Protein AF-A0A345XZ06-F1 (afdb_monomer_lite)

Structure (mmCIF, N/CA/C/O backbone):
data_AF-A0A345XZ06-F1
#
_entry.id   AF-A0A345XZ06-F1
#
loop_
_atom_site.group_PDB
_atom_site.id
_atom_site.type_symbol
_atom_site.label_atom_id
_atom_site.label_alt_id
_atom_site.label_comp_id
_atom_site.label_asym_id
_atom_site.label_entity_id
_atom_site.label_seq_id
_atom_site.pdbx_PDB_ins_code
_atom_site.Cartn_x
_atom_site.Cartn_y
_atom_site.Cartn_z
_atom_site.occupancy
_atom_site.B_iso_or_equiv
_atom_site.auth_seq_id
_atom_site.auth_comp_id
_atom_site.auth_asym_id
_atom_site.auth_atom_id
_atom_site.pdbx_PDB_model_num
ATOM 1 N N . MET A 1 1 ? 13.678 1.156 24.565 1.00 39.56 1 MET A N 1
ATOM 2 C CA . MET A 1 1 ? 12.575 1.618 23.693 1.00 39.56 1 MET A CA 1
ATOM 3 C C . MET A 1 1 ? 12.102 0.426 22.880 1.00 39.56 1 MET A C 1
ATOM 5 O O . MET A 1 1 ? 12.898 -0.115 22.123 1.00 39.56 1 MET A O 1
ATOM 9 N N . ALA A 1 2 ? 10.874 -0.054 23.095 1.00 40.12 2 ALA A N 1
ATOM 10 C CA . ALA A 1 2 ? 10.327 -1.125 22.264 1.00 40.12 2 ALA A CA 1
ATOM 11 C C . ALA A 1 2 ? 10.243 -0.630 20.807 1.00 40.12 2 ALA A C 1
ATOM 13 O O . ALA A 1 2 ? 9.849 0.521 20.597 1.00 40.12 2 ALA A O 1
ATOM 14 N N . PRO A 1 3 ? 10.623 -1.438 19.802 1.00 45.31 3 PRO A N 1
ATOM 15 C CA . PRO A 1 3 ? 10.447 -1.044 18.415 1.00 45.31 3 PRO A CA 1
ATOM 16 C C . PRO A 1 3 ? 8.958 -0.777 18.191 1.00 45.31 3 PRO A C 1
ATOM 18 O O . PRO A 1 3 ? 8.122 -1.636 18.471 1.00 45.31 3 PRO A O 1
ATOM 21 N N . CYS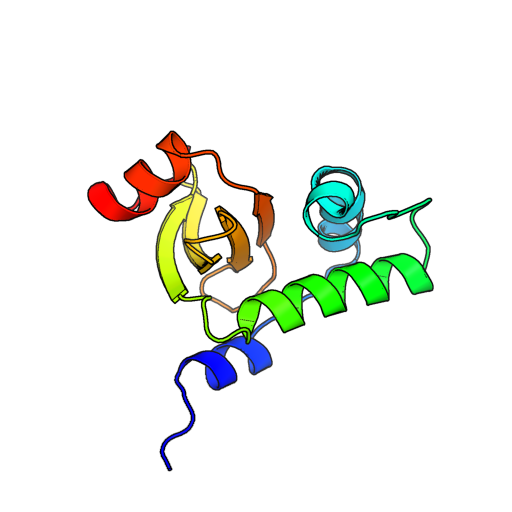 A 1 4 ? 8.620 0.427 17.720 1.00 48.59 4 CYS A N 1
ATOM 22 C CA . CYS A 1 4 ? 7.258 0.741 17.309 1.00 48.59 4 CYS A CA 1
ATOM 23 C C . CYS A 1 4 ? 6.760 -0.396 16.400 1.00 48.59 4 CYS A C 1
ATOM 25 O O . CYS A 1 4 ? 7.468 -0.727 15.443 1.00 48.59 4 CYS A O 1
ATOM 27 N N . PRO A 1 5 ? 5.565 -0.979 16.624 1.00 56.44 5 PRO A N 1
ATOM 28 C CA . PRO A 1 5 ? 5.056 -2.076 15.793 1.00 56.44 5 PRO A CA 1
ATOM 29 C C . PRO A 1 5 ? 5.038 -1.734 14.289 1.00 56.44 5 PRO A C 1
ATOM 31 O O . PRO A 1 5 ? 5.101 -2.630 13.452 1.00 56.44 5 PRO A O 1
ATOM 34 N N . ARG A 1 6 ? 5.055 -0.436 13.947 1.00 60.56 6 ARG A N 1
ATOM 35 C CA . ARG A 1 6 ? 5.240 0.118 12.596 1.00 60.56 6 ARG A CA 1
ATOM 36 C C . ARG A 1 6 ? 6.560 -0.288 11.921 1.00 60.56 6 ARG A C 1
ATOM 38 O O . ARG A 1 6 ? 6.528 -0.773 10.795 1.00 60.56 6 ARG A O 1
ATOM 45 N N . GLY A 1 7 ? 7.697 -0.185 12.614 1.00 61.16 7 GLY A N 1
ATOM 46 C CA . GLY A 1 7 ? 9.012 -0.541 12.051 1.00 61.16 7 GLY A CA 1
ATOM 47 C C . GLY A 1 7 ? 9.192 -2.048 11.831 1.00 61.16 7 GLY A C 1
ATOM 48 O O . GLY A 1 7 ? 10.000 -2.481 11.014 1.00 61.16 7 GLY A O 1
ATOM 49 N N . GLY A 1 8 ? 8.407 -2.880 12.526 1.00 74.06 8 GLY A N 1
ATOM 50 C CA . GLY A 1 8 ? 8.369 -4.322 12.279 1.00 74.06 8 GLY A CA 1
ATOM 51 C C . GLY A 1 8 ? 7.758 -4.667 10.920 1.00 74.06 8 GLY A C 1
ATOM 52 O O . GLY A 1 8 ? 8.287 -5.517 10.207 1.00 74.06 8 GLY A O 1
ATOM 53 N N . TRP A 1 9 ? 6.679 -3.979 10.544 1.00 77.81 9 TRP A N 1
ATOM 54 C CA . TRP A 1 9 ? 6.006 -4.209 9.268 1.00 77.81 9 TRP A CA 1
ATOM 55 C C . TRP A 1 9 ? 6.713 -3.571 8.079 1.00 77.81 9 TRP A C 1
ATOM 57 O O . TRP A 1 9 ? 6.681 -4.153 7.003 1.00 77.81 9 TRP A O 1
ATOM 67 N N . GLU A 1 10 ? 7.392 -2.440 8.266 1.00 76.94 10 GLU A N 1
ATOM 68 C CA . GLU A 1 10 ? 8.262 -1.860 7.236 1.00 76.94 10 GLU A CA 1
ATOM 69 C C . GLU A 1 10 ? 9.305 -2.878 6.747 1.00 76.94 10 GLU A C 1
ATOM 71 O O . GLU A 1 10 ? 9.450 -3.094 5.545 1.00 76.94 10 GLU A O 1
ATOM 76 N N . ARG A 1 11 ? 9.968 -3.575 7.681 1.00 81.69 11 ARG A N 1
ATOM 77 C CA . ARG A 1 11 ? 10.937 -4.638 7.360 1.00 81.69 11 ARG A CA 1
ATOM 78 C C . ARG A 1 11 ? 10.302 -5.863 6.710 1.00 81.69 11 ARG A C 1
ATOM 80 O O . ARG A 1 11 ? 10.980 -6.587 5.991 1.00 81.69 11 ARG A O 1
ATOM 87 N N . LYS A 1 12 ? 9.020 -6.110 6.982 1.00 87.94 12 LYS A N 1
ATOM 88 C CA . LYS A 1 12 ? 8.261 -7.224 6.403 1.00 87.94 12 LYS A CA 1
ATOM 89 C C . LYS A 1 12 ? 7.697 -6.888 5.018 1.00 87.94 12 LYS A C 1
ATOM 91 O O . LYS A 1 12 ? 7.268 -7.790 4.310 1.00 87.94 12 LYS A O 1
ATOM 96 N N . ALA A 1 13 ? 7.661 -5.609 4.647 1.00 92.38 13 ALA A N 1
ATOM 97 C CA . ALA A 1 13 ? 7.052 -5.153 3.411 1.00 92.38 13 ALA A CA 1
ATOM 98 C C . ALA A 1 13 ? 7.891 -5.574 2.198 1.00 92.38 13 ALA A C 1
ATOM 100 O O . ALA A 1 13 ? 8.986 -5.050 1.959 1.00 92.38 13 ALA A O 1
ATOM 101 N N . ASP A 1 14 ? 7.347 -6.511 1.429 1.00 95.00 14 ASP A N 1
ATOM 102 C CA . ASP A 1 14 ? 7.983 -7.083 0.252 1.00 95.00 14 ASP A CA 1
ATOM 103 C C . ASP A 1 14 ? 7.368 -6.508 -1.031 1.00 95.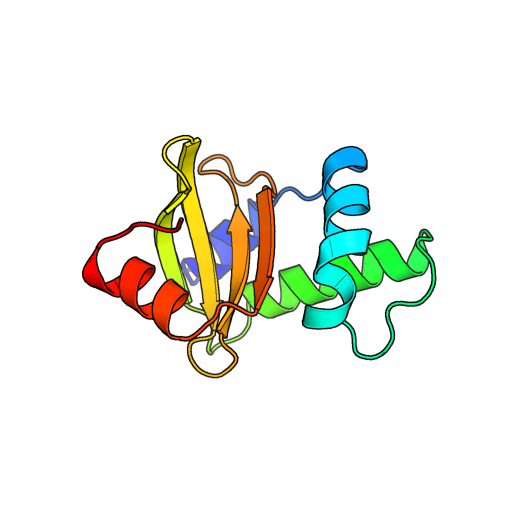00 14 ASP A C 1
ATOM 105 O O . ASP A 1 14 ? 6.237 -6.821 -1.407 1.00 95.00 14 ASP A O 1
ATOM 109 N N . PHE A 1 15 ? 8.148 -5.672 -1.715 1.00 95.25 15 PHE A N 1
ATOM 110 C CA . PHE A 1 15 ? 7.805 -5.049 -2.996 1.00 95.25 15 PHE A CA 1
ATOM 111 C C . PHE A 1 15 ? 8.553 -5.695 -4.180 1.00 95.25 15 PHE A C 1
ATOM 113 O O . PHE A 1 15 ? 8.563 -5.150 -5.282 1.00 95.25 15 PHE A O 1
ATOM 120 N N . SER A 1 16 ? 9.163 -6.872 -3.995 1.00 94.19 16 SER A N 1
ATOM 121 C CA . SER A 1 16 ? 10.015 -7.524 -5.006 1.00 94.19 16 SER A CA 1
ATOM 122 C C . SER A 1 16 ? 9.280 -7.944 -6.286 1.00 94.19 16 SER A C 1
ATOM 124 O O . SER A 1 16 ? 9.899 -8.113 -7.341 1.00 94.19 16 SER A O 1
ATOM 126 N N . SER A 1 17 ? 7.951 -8.091 -6.241 1.00 95.88 17 SER A N 1
ATOM 127 C CA . SER A 1 17 ? 7.162 -8.493 -7.407 1.00 95.88 17 SER A CA 1
ATOM 128 C C . SER A 1 17 ? 7.065 -7.375 -8.448 1.00 95.88 17 SER A C 1
ATOM 130 O O . SER A 1 17 ? 6.143 -6.555 -8.432 1.00 95.88 17 SER A O 1
ATOM 132 N N . GLN A 1 18 ? 7.962 -7.399 -9.437 1.00 94.00 18 GLN A N 1
ATOM 133 C CA . GLN A 1 18 ? 7.962 -6.443 -10.552 1.00 94.00 18 GLN A CA 1
ATOM 134 C C . GLN A 1 18 ? 6.626 -6.400 -11.305 1.00 94.00 18 GLN A C 1
ATOM 136 O O . GLN A 1 18 ? 6.178 -5.325 -11.708 1.00 94.00 18 GLN A O 1
ATOM 141 N N . LYS A 1 19 ? 5.957 -7.550 -11.468 1.00 95.62 19 LYS A N 1
ATOM 142 C CA . LYS A 1 19 ? 4.646 -7.642 -12.131 1.00 95.62 19 LYS A CA 1
ATOM 143 C C . LYS A 1 19 ? 3.575 -6.860 -11.369 1.00 95.62 19 LYS A C 1
ATOM 145 O O . LYS A 1 19 ? 2.827 -6.094 -11.977 1.00 95.62 19 LYS A O 1
ATOM 150 N N . VAL A 1 20 ? 3.493 -7.047 -10.049 1.00 96.00 20 VAL A N 1
ATOM 151 C CA . VAL A 1 20 ? 2.519 -6.333 -9.209 1.00 96.00 20 VAL A CA 1
ATOM 152 C C . VAL A 1 20 ? 2.876 -4.853 -9.151 1.00 96.00 20 VAL A C 1
ATOM 154 O O . VAL A 1 20 ? 2.018 -4.017 -9.424 1.00 96.00 20 VAL A O 1
ATOM 157 N N . MET A 1 21 ? 4.144 -4.531 -8.898 1.00 96.38 21 MET A N 1
ATOM 158 C CA . MET A 1 21 ? 4.634 -3.156 -8.830 1.00 96.38 21 MET A CA 1
ATOM 159 C C . MET A 1 21 ? 4.348 -2.369 -10.108 1.00 96.38 21 MET A C 1
ATOM 161 O O . MET A 1 21 ? 3.758 -1.297 -10.036 1.00 96.38 21 MET A O 1
ATOM 165 N N . SER A 1 22 ? 4.643 -2.927 -11.284 1.00 95.19 22 SER A N 1
ATOM 166 C CA . SER A 1 22 ? 4.368 -2.274 -12.575 1.00 95.19 22 SER A CA 1
ATOM 167 C C . SER A 1 22 ? 2.879 -2.038 -12.791 1.00 95.19 22 SER A C 1
ATOM 169 O O . SER A 1 22 ? 2.466 -0.932 -13.142 1.00 95.19 22 SER A O 1
ATOM 171 N N . LYS A 1 23 ? 2.042 -3.041 -12.499 1.00 96.50 23 LYS A N 1
ATOM 172 C CA . LYS A 1 23 ? 0.583 -2.900 -12.598 1.00 96.50 23 LYS A CA 1
ATOM 173 C C . LYS A 1 23 ? 0.062 -1.786 -11.685 1.00 96.50 23 LYS A C 1
ATOM 175 O O . LYS A 1 23 ? -0.797 -1.007 -12.093 1.00 96.50 23 LYS A O 1
ATOM 180 N N . LYS A 1 24 ? 0.561 -1.715 -10.449 1.00 95.94 24 LYS A N 1
ATOM 181 C CA . LYS A 1 24 ? 0.116 -0.731 -9.453 1.00 95.94 24 LYS A CA 1
ATOM 182 C C . LYS A 1 24 ? 0.691 0.654 -9.691 1.00 95.94 24 LYS A C 1
ATOM 184 O O . LYS A 1 24 ? -0.018 1.624 -9.459 1.00 95.94 24 LYS A O 1
ATOM 189 N N . TYR A 1 25 ? 1.888 0.749 -10.250 1.00 95.44 25 TYR A N 1
ATOM 190 C CA . TYR A 1 25 ? 2.448 2.007 -10.710 1.00 95.44 25 TYR A CA 1
ATOM 191 C C . TYR A 1 25 ? 1.539 2.651 -11.768 1.00 95.44 25 TYR A C 1
ATOM 193 O O . TYR A 1 25 ? 1.099 3.785 -11.596 1.00 95.44 25 TYR A O 1
ATOM 201 N N . HIS A 1 26 ? 1.149 1.912 -12.813 1.00 94.06 26 HIS A N 1
ATOM 202 C CA . HIS A 1 26 ? 0.255 2.454 -13.845 1.00 94.06 26 HIS A CA 1
ATOM 203 C C . HIS A 1 26 ? -1.114 2.885 -13.302 1.00 94.06 26 HIS A C 1
ATOM 205 O O . HIS A 1 26 ? -1.685 3.858 -13.789 1.00 94.06 26 HIS A O 1
ATOM 211 N N . ALA A 1 27 ? -1.633 2.178 -12.298 1.00 94.25 27 ALA A N 1
ATOM 212 C CA . ALA A 1 27 ? -2.943 2.468 -11.728 1.00 94.25 27 ALA A CA 1
ATOM 213 C C . ALA A 1 27 ? -2.928 3.600 -10.684 1.00 94.25 27 ALA A C 1
ATOM 215 O O . ALA A 1 27 ? -3.893 4.355 -10.601 1.00 94.25 27 ALA A O 1
ATOM 216 N N . HIS A 1 28 ? -1.862 3.713 -9.884 1.00 95.62 28 HIS A N 1
ATOM 217 C CA . HIS A 1 28 ? -1.894 4.466 -8.625 1.00 95.62 28 HIS A CA 1
ATOM 218 C C . HIS A 1 28 ? -0.664 5.340 -8.363 1.00 95.62 28 HIS A C 1
ATOM 220 O O . HIS A 1 28 ? -0.624 6.040 -7.353 1.00 95.62 28 HIS A O 1
ATOM 226 N N . ALA A 1 29 ? 0.330 5.381 -9.259 1.00 92.62 29 ALA A N 1
ATOM 227 C CA . ALA A 1 29 ? 1.501 6.235 -9.044 1.00 92.62 29 ALA A CA 1
ATOM 228 C C . ALA A 1 29 ? 1.127 7.719 -8.895 1.00 92.62 29 ALA A C 1
ATOM 230 O O . ALA A 1 29 ? 1.788 8.431 -8.151 1.00 92.62 29 ALA A O 1
ATOM 231 N N . ARG A 1 30 ? 0.031 8.175 -9.520 1.00 94.00 30 ARG A N 1
ATOM 232 C CA . ARG A 1 30 ? -0.488 9.551 -9.385 1.00 94.00 30 ARG A CA 1
ATOM 233 C C . ARG A 1 30 ? -1.011 9.888 -7.983 1.00 94.00 30 ARG A C 1
ATOM 235 O O . ARG A 1 30 ? -1.056 11.060 -7.629 1.00 94.00 30 ARG A O 1
ATOM 242 N N . ASP A 1 31 ? -1.377 8.890 -7.178 1.00 93.50 31 ASP A N 1
ATOM 243 C CA . ASP A 1 31 ? -1.823 9.117 -5.798 1.00 93.50 31 ASP A CA 1
ATOM 244 C C . ASP A 1 31 ? -0.634 9.387 -4.858 1.00 93.50 31 ASP A C 1
ATOM 246 O O . ASP A 1 31 ? -0.762 10.082 -3.842 1.00 93.50 31 ASP A O 1
ATOM 250 N N . PHE A 1 32 ? 0.542 8.852 -5.195 1.00 92.62 32 PHE A N 1
ATOM 251 C CA . PHE A 1 32 ? 1.746 8.907 -4.360 1.00 92.62 32 PHE A CA 1
ATOM 252 C C . PHE A 1 32 ? 2.785 9.903 -4.870 1.00 92.62 32 PHE A C 1
ATOM 254 O O . PHE A 1 32 ? 3.416 10.586 -4.066 1.00 92.62 32 PHE A O 1
ATOM 261 N N . LEU A 1 33 ? 2.924 10.036 -6.186 1.00 92.50 33 LEU A N 1
ATOM 262 C CA . LEU A 1 33 ? 3.902 10.891 -6.845 1.00 92.50 33 LEU A CA 1
ATOM 263 C C . LEU A 1 33 ? 3.204 12.086 -7.496 1.00 92.50 33 LEU A C 1
ATOM 265 O O . LEU A 1 33 ? 2.197 11.932 -8.184 1.00 92.50 33 LEU A O 1
ATOM 269 N N . LYS A 1 34 ? 3.781 13.283 -7.336 1.00 87.38 34 LYS A N 1
ATOM 270 C CA . LYS A 1 34 ? 3.266 14.512 -7.970 1.00 87.38 34 LYS A CA 1
ATOM 271 C C . LYS A 1 34 ? 3.370 14.472 -9.499 1.00 87.38 34 LYS A C 1
ATOM 273 O O . LYS A 1 34 ? 2.494 14.984 -10.183 1.00 87.38 34 LYS A O 1
ATOM 278 N N . SER A 1 35 ? 4.436 13.871 -10.028 1.00 87.81 35 SER A N 1
ATOM 279 C CA . SER A 1 35 ? 4.663 13.704 -11.466 1.00 87.81 35 SER A CA 1
ATOM 280 C C . SER A 1 35 ? 5.304 12.339 -11.715 1.00 87.81 35 SER A C 1
ATOM 282 O O . SER A 1 35 ? 6.528 12.230 -11.699 1.00 87.81 35 SER A O 1
ATOM 284 N N . PRO A 1 36 ? 4.503 11.265 -11.854 1.00 84.06 36 PRO A N 1
ATOM 285 C CA . PRO A 1 36 ? 5.049 9.917 -11.948 1.00 84.06 36 PRO A CA 1
ATOM 286 C C . PRO A 1 36 ? 5.848 9.697 -13.237 1.00 84.06 36 PRO A C 1
ATOM 288 O O . PRO A 1 36 ? 6.849 8.993 -13.199 1.00 84.06 36 PRO A O 1
ATOM 291 N N . GLY A 1 37 ? 5.459 10.319 -14.355 1.00 89.69 37 GLY A N 1
ATOM 292 C CA . GLY A 1 37 ? 6.079 10.076 -15.660 1.00 89.69 37 GLY A CA 1
ATOM 293 C C . GLY A 1 37 ? 5.823 8.659 -16.194 1.00 89.69 37 GLY A C 1
ATOM 294 O O . GLY A 1 37 ? 4.869 7.991 -15.796 1.00 89.69 37 GLY A O 1
ATOM 295 N N . ASN A 1 38 ? 6.670 8.213 -17.127 1.00 92.06 38 ASN A N 1
ATOM 296 C CA . ASN A 1 38 ? 6.616 6.855 -17.674 1.00 92.06 38 ASN A CA 1
ATOM 297 C C . ASN A 1 38 ? 7.233 5.841 -16.708 1.00 92.06 38 ASN A C 1
ATOM 299 O O . ASN A 1 38 ? 8.156 6.164 -15.958 1.00 92.06 38 ASN A O 1
ATOM 303 N N . LEU A 1 39 ? 6.768 4.593 -16.781 1.00 92.31 39 LEU A N 1
ATOM 304 C CA . LEU A 1 39 ? 7.355 3.513 -16.001 1.00 92.31 39 LEU A CA 1
ATOM 305 C C . LEU A 1 39 ? 8.806 3.262 -16.445 1.00 92.31 39 LEU A C 1
ATOM 307 O O . LEU A 1 39 ? 9.062 2.900 -17.590 1.00 92.31 39 LEU A O 1
ATOM 311 N N . ASN A 1 40 ? 9.744 3.437 -15.517 1.00 93.50 40 ASN A N 1
ATOM 312 C CA . ASN A 1 40 ? 11.161 3.118 -15.670 1.00 93.50 40 ASN A CA 1
ATOM 313 C C . ASN A 1 40 ? 11.769 2.789 -14.293 1.00 93.50 40 ASN A C 1
ATOM 315 O O . ASN A 1 40 ? 11.110 2.945 -13.263 1.00 93.50 40 ASN A O 1
ATOM 319 N N . GLY A 1 41 ? 13.024 2.331 -14.266 1.00 92.19 41 GLY A N 1
ATOM 320 C CA . GLY A 1 41 ? 13.714 1.958 -13.025 1.00 92.19 41 GLY A CA 1
ATOM 321 C C . GLY A 1 41 ? 13.709 3.060 -11.951 1.00 92.19 41 GLY A C 1
ATOM 322 O O . GLY A 1 41 ? 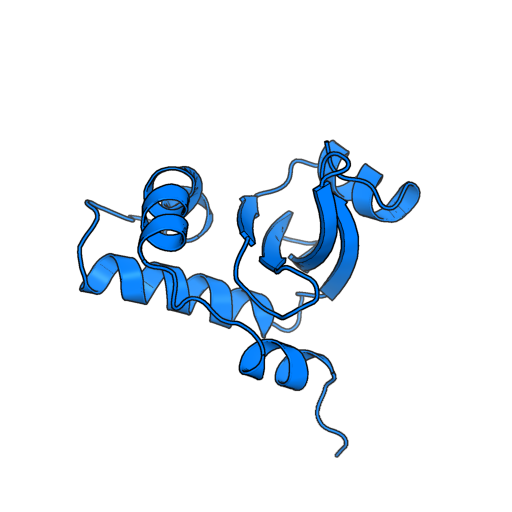13.293 2.784 -10.824 1.00 92.19 41 GLY A O 1
ATOM 323 N N . PRO A 1 42 ? 14.121 4.303 -12.270 1.00 93.69 42 PRO A N 1
ATOM 324 C CA . PRO A 1 42 ? 14.072 5.420 -11.324 1.00 93.69 42 PRO A CA 1
ATOM 325 C C . PRO A 1 42 ? 12.674 5.707 -10.762 1.00 93.69 42 PRO A C 1
ATOM 327 O O . PRO A 1 42 ? 12.508 5.800 -9.546 1.00 93.69 42 PRO A O 1
ATOM 330 N N . ASN A 1 43 ? 11.657 5.790 -11.618 1.00 93.38 43 ASN A N 1
ATOM 331 C CA . ASN A 1 43 ? 10.295 6.118 -11.200 1.00 93.38 43 ASN A CA 1
ATOM 332 C C . ASN A 1 43 ? 9.649 4.983 -10.397 1.00 93.38 43 ASN A C 1
ATOM 334 O O . ASN A 1 43 ? 8.883 5.244 -9.469 1.00 93.38 43 ASN A O 1
ATOM 338 N N . MET A 1 44 ? 9.996 3.727 -10.698 1.00 94.38 44 MET A N 1
ATOM 339 C CA . MET A 1 44 ? 9.577 2.583 -9.889 1.00 94.38 44 MET A CA 1
ATOM 340 C C . MET A 1 44 ? 10.159 2.661 -8.475 1.00 94.38 44 MET A C 1
ATOM 342 O O . MET A 1 44 ? 9.426 2.490 -7.503 1.00 94.38 44 MET A O 1
ATOM 346 N N . LYS A 1 45 ? 11.456 2.972 -8.352 1.00 94.44 45 LYS A N 1
ATOM 347 C CA . LYS A 1 45 ? 12.110 3.150 -7.047 1.00 94.44 45 LYS A CA 1
ATOM 348 C C . LYS A 1 45 ? 11.494 4.302 -6.257 1.00 94.44 45 LYS A C 1
ATOM 350 O O . LYS A 1 45 ? 11.269 4.157 -5.062 1.00 94.44 45 LYS A O 1
ATOM 355 N N . GLN A 1 46 ? 11.170 5.417 -6.914 1.00 95.19 46 GLN A N 1
ATOM 356 C CA . GLN A 1 46 ? 10.470 6.531 -6.264 1.00 95.19 46 GLN A CA 1
ATOM 357 C C . GLN A 1 46 ? 9.080 6.128 -5.767 1.00 95.19 46 GLN A C 1
ATOM 359 O O . GLN A 1 46 ? 8.691 6.513 -4.669 1.00 95.19 46 GLN A O 1
ATOM 364 N N . PHE A 1 47 ? 8.335 5.347 -6.552 1.00 95.69 47 PHE A N 1
ATOM 365 C CA . PHE A 1 47 ? 7.023 4.855 -6.140 1.00 95.69 47 PHE A CA 1
ATOM 366 C C . PHE A 1 47 ? 7.120 3.914 -4.935 1.00 95.69 47 PHE A C 1
ATOM 368 O O . PHE A 1 47 ? 6.367 4.080 -3.977 1.00 95.69 47 PHE A O 1
ATOM 375 N N . GLU A 1 48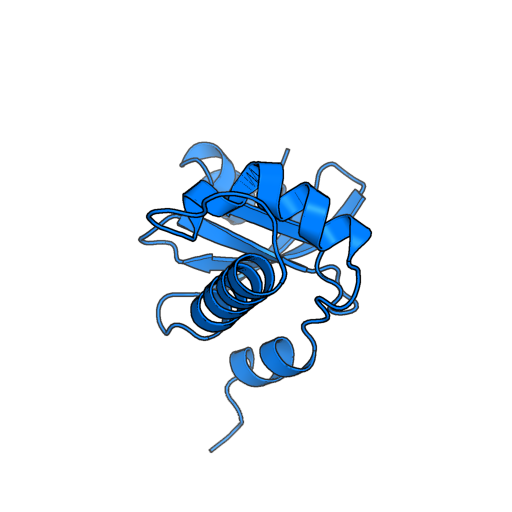 ? 8.071 2.975 -4.945 1.00 95.50 48 GLU A N 1
ATOM 376 C CA . GLU A 1 48 ? 8.336 2.107 -3.793 1.00 95.50 48 GLU A CA 1
ATOM 377 C C . GLU A 1 48 ? 8.712 2.923 -2.552 1.00 95.50 48 GLU A C 1
ATOM 379 O O . GLU A 1 48 ? 8.111 2.735 -1.494 1.00 95.50 48 GLU A O 1
ATOM 384 N N . GLN A 1 49 ? 9.646 3.869 -2.687 1.00 94.75 49 GLN A N 1
ATOM 385 C CA . GLN A 1 49 ? 10.078 4.713 -1.575 1.00 94.75 49 GLN A CA 1
ATOM 386 C C . GLN A 1 49 ? 8.914 5.533 -1.010 1.00 94.75 49 GLN A C 1
ATOM 388 O O . GLN A 1 49 ? 8.701 5.525 0.195 1.00 94.75 49 GLN A O 1
ATOM 393 N N . ALA A 1 50 ? 8.092 6.150 -1.864 1.00 94.94 50 ALA A N 1
ATOM 394 C CA . ALA A 1 50 ? 6.924 6.910 -1.422 1.00 94.94 50 ALA A CA 1
ATOM 395 C C . ALA A 1 50 ? 5.913 6.045 -0.648 1.00 94.94 50 ALA A C 1
ATOM 397 O O . ALA A 1 50 ? 5.281 6.525 0.295 1.00 94.94 50 ALA A O 1
ATOM 398 N N . MET A 1 51 ? 5.753 4.770 -1.022 1.00 95.38 51 MET A N 1
ATOM 399 C CA . MET A 1 51 ? 4.921 3.830 -0.267 1.00 95.38 51 MET A CA 1
ATOM 400 C C . MET A 1 51 ? 5.560 3.454 1.075 1.00 95.38 51 MET A C 1
ATOM 402 O O . MET A 1 51 ? 4.857 3.437 2.084 1.00 95.38 51 MET A O 1
ATOM 406 N N . ARG A 1 52 ? 6.874 3.201 1.120 1.00 94.19 52 ARG A N 1
ATOM 407 C CA . ARG A 1 52 ? 7.601 2.914 2.371 1.00 94.19 52 ARG A CA 1
ATOM 408 C C . ARG A 1 52 ? 7.558 4.098 3.339 1.00 94.19 52 ARG A C 1
ATOM 410 O O . ARG A 1 52 ? 7.198 3.911 4.498 1.00 94.19 52 ARG A O 1
ATOM 417 N N . ASP A 1 53 ? 7.809 5.308 2.847 1.00 93.12 53 ASP A N 1
ATOM 418 C CA . ASP A 1 53 ? 7.723 6.548 3.626 1.00 93.12 53 ASP A CA 1
ATOM 419 C C . ASP A 1 53 ? 6.310 6.755 4.177 1.00 93.12 53 ASP A C 1
ATOM 421 O O . ASP A 1 53 ? 6.117 7.123 5.336 1.00 93.12 53 ASP A O 1
ATOM 425 N N . HIS A 1 54 ? 5.286 6.472 3.363 1.00 94.12 54 HIS A N 1
ATOM 426 C CA . HIS A 1 54 ? 3.900 6.515 3.818 1.00 94.12 54 HIS A CA 1
ATOM 427 C C . HIS A 1 54 ? 3.648 5.527 4.961 1.00 94.12 54 HIS A C 1
ATOM 429 O O . HIS A 1 54 ? 3.004 5.893 5.940 1.00 94.12 54 HIS A O 1
ATOM 435 N N . MET A 1 55 ? 4.166 4.300 4.876 1.00 93.31 55 MET A N 1
ATOM 436 C CA . MET A 1 55 ? 3.990 3.284 5.921 1.00 93.31 55 MET A CA 1
ATOM 437 C C . MET A 1 55 ? 4.624 3.674 7.264 1.00 93.31 55 MET A C 1
ATOM 439 O O . MET A 1 55 ? 4.112 3.269 8.311 1.00 93.31 55 MET A O 1
ATOM 443 N N . THR A 1 56 ? 5.717 4.441 7.251 1.00 90.25 56 THR A N 1
ATOM 444 C CA . THR A 1 56 ? 6.470 4.834 8.457 1.00 90.25 56 THR A CA 1
ATOM 445 C C . THR A 1 56 ? 6.092 6.210 9.001 1.00 90.25 56 THR A C 1
ATOM 447 O O . THR A 1 56 ? 6.408 6.516 10.153 1.00 90.25 56 THR A O 1
ATOM 450 N N . LYS A 1 57 ? 5.373 7.024 8.222 1.00 90.25 57 LYS A N 1
ATOM 451 C CA . LYS A 1 57 ? 4.902 8.353 8.627 1.00 90.25 57 LYS A CA 1
ATOM 452 C C . LYS A 1 57 ? 4.072 8.300 9.915 1.00 90.25 57 LYS A C 1
ATOM 454 O O . LYS A 1 57 ? 3.231 7.423 10.108 1.00 90.25 57 LYS A O 1
ATOM 459 N N . GLU A 1 58 ? 4.250 9.295 10.786 1.00 87.38 58 GLU A N 1
ATOM 460 C CA . GLU A 1 58 ? 3.631 9.305 12.119 1.00 87.38 58 GLU A CA 1
ATOM 461 C C . GLU A 1 58 ? 2.097 9.245 12.111 1.00 87.38 58 GLU A C 1
ATOM 463 O O . GLU A 1 58 ? 1.514 8.614 12.994 1.00 87.38 58 GLU A O 1
ATOM 468 N N . GLY A 1 59 ? 1.455 9.854 11.110 1.00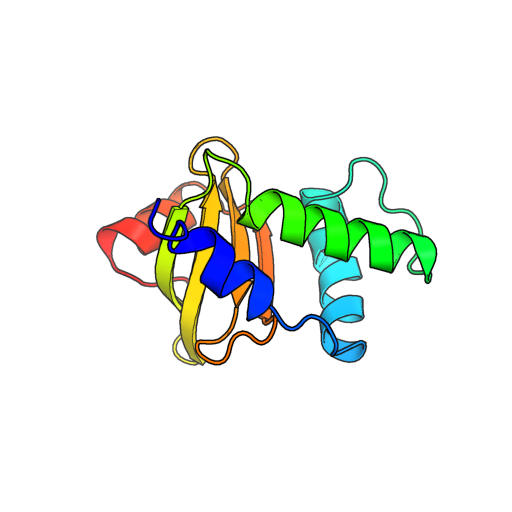 88.19 59 GLY A N 1
ATOM 469 C CA . GLY A 1 59 ? -0.003 9.848 10.945 1.00 88.19 59 GLY A CA 1
ATOM 470 C C . GLY A 1 59 ? -0.576 8.533 10.411 1.00 88.19 59 GLY A C 1
ATOM 471 O O . GLY A 1 59 ? -1.787 8.321 10.477 1.00 88.19 59 GLY A O 1
ATOM 472 N N . THR A 1 60 ? 0.271 7.635 9.910 1.00 92.94 60 THR A N 1
ATOM 473 C CA . THR A 1 60 ? -0.164 6.369 9.325 1.00 92.94 60 THR A CA 1
ATOM 474 C C . THR A 1 60 ? -0.422 5.332 10.411 1.00 92.94 60 THR A C 1
ATOM 476 O O . THR A 1 60 ? 0.422 5.055 11.272 1.00 92.94 60 THR A O 1
ATOM 479 N N . LYS A 1 61 ? -1.613 4.736 10.355 1.00 92.75 61 LYS A N 1
ATOM 480 C CA . LYS A 1 61 ? -2.090 3.692 11.263 1.00 92.75 61 LYS A CA 1
ATOM 481 C C . LYS A 1 61 ? -2.284 2.381 10.508 1.00 92.75 61 LYS A C 1
ATOM 483 O O . LYS A 1 61 ? -2.511 2.370 9.300 1.00 92.75 61 LYS A O 1
ATOM 488 N N . ILE A 1 62 ? -2.187 1.275 11.240 1.00 93.12 62 ILE A N 1
ATOM 489 C CA . ILE A 1 62 ? -2.385 -0.069 10.697 1.00 93.12 62 ILE A CA 1
ATOM 490 C C . ILE A 1 62 ? -3.834 -0.487 10.933 1.00 93.12 62 ILE A C 1
ATOM 492 O O . ILE A 1 62 ? -4.303 -0.479 12.069 1.00 93.12 62 ILE A O 1
ATOM 496 N N . TYR A 1 63 ? -4.497 -0.910 9.865 1.00 93.69 63 TYR A N 1
ATOM 497 C CA . TYR A 1 63 ? -5.842 -1.465 9.859 1.00 93.69 63 TYR A CA 1
ATOM 498 C C . TYR A 1 63 ? -5.804 -2.879 9.290 1.00 93.69 63 TYR A C 1
ATOM 500 O O . TYR A 1 63 ? -5.014 -3.181 8.392 1.00 93.69 63 TYR A O 1
ATOM 508 N N . ARG A 1 64 ? -6.656 -3.754 9.819 1.00 94.50 64 ARG A N 1
ATOM 509 C CA . ARG A 1 64 ? -6.857 -5.108 9.301 1.00 94.50 64 ARG A CA 1
ATOM 510 C C . ARG A 1 64 ? -8.289 -5.205 8.818 1.00 94.50 64 ARG A C 1
ATOM 512 O O . ARG A 1 64 ? -9.194 -4.886 9.579 1.00 94.50 64 ARG A O 1
ATOM 519 N N . PHE A 1 65 ? -8.468 -5.607 7.572 1.00 95.06 65 PHE A N 1
ATOM 520 C CA . PHE A 1 65 ? -9.781 -5.712 6.947 1.00 95.06 65 PHE A CA 1
ATOM 521 C C . PHE A 1 65 ? -9.749 -6.779 5.860 1.00 95.06 65 PHE A C 1
ATOM 523 O O . PHE A 1 65 ? -8.679 -7.100 5.341 1.00 95.06 65 PHE A O 1
ATOM 530 N N . ASP A 1 66 ? -10.901 -7.328 5.505 1.00 95.38 66 ASP A N 1
ATOM 531 C CA . ASP A 1 66 ? -11.013 -8.194 4.337 1.00 95.38 66 ASP A CA 1
ATOM 532 C C . ASP A 1 66 ? -11.155 -7.353 3.060 1.00 95.38 66 ASP A C 1
ATOM 534 O O . ASP A 1 66 ? -11.924 -6.385 2.995 1.00 95.38 66 ASP A O 1
ATOM 538 N N . TYR A 1 67 ? -10.369 -7.702 2.042 1.00 94.31 67 TYR A N 1
ATOM 539 C CA . TYR A 1 67 ? -10.406 -7.028 0.751 1.00 94.31 67 TYR A CA 1
ATOM 540 C C . TYR A 1 67 ? -11.174 -7.865 -0.270 1.00 94.31 67 TYR A C 1
ATOM 542 O O . TYR A 1 67 ? -10.634 -8.816 -0.835 1.00 94.31 67 TYR A O 1
ATOM 550 N N . ARG A 1 68 ? -12.415 -7.469 -0.573 1.00 92.19 68 ARG A N 1
ATOM 551 C CA . ARG A 1 68 ? -13.260 -8.077 -1.621 1.00 92.19 68 ARG A CA 1
ATOM 552 C C . ARG A 1 68 ? -13.409 -9.603 -1.505 1.00 92.19 68 ARG A C 1
ATOM 554 O O . ARG A 1 68 ? -13.445 -10.278 -2.535 1.00 92.19 68 ARG A O 1
ATOM 561 N N . ASN A 1 69 ? -13.471 -10.149 -0.294 1.00 91.81 69 ASN A N 1
ATOM 562 C CA . ASN A 1 69 ? -13.480 -11.587 -0.003 1.00 91.81 69 ASN A CA 1
ATOM 563 C C . ASN A 1 69 ? -12.236 -12.341 -0.510 1.00 91.81 69 ASN A C 1
ATOM 565 O O . ASN A 1 69 ? -12.284 -13.548 -0.737 1.00 91.81 69 ASN A O 1
ATOM 569 N N . GLN A 1 70 ? -11.117 -11.643 -0.727 1.00 92.19 70 GLN A N 1
ATOM 570 C CA . GLN A 1 70 ? -9.840 -12.247 -1.133 1.00 92.19 70 GLN A CA 1
ATOM 571 C C . GLN A 1 70 ? -8.942 -12.555 0.073 1.00 92.19 70 GLN A C 1
ATOM 573 O O . GLN A 1 70 ? -7.822 -13.039 -0.102 1.00 92.19 70 GLN A O 1
ATOM 578 N N . GLY A 1 71 ? -9.423 -12.276 1.286 1.00 91.19 71 GLY A N 1
ATOM 579 C CA . GLY A 1 71 ? -8.722 -12.503 2.536 1.00 91.19 71 GLY A CA 1
ATOM 580 C C . GLY A 1 71 ? -8.253 -11.219 3.212 1.00 91.19 71 GLY A C 1
ATOM 581 O O . GLY A 1 71 ? -8.438 -10.096 2.730 1.00 91.19 71 GLY A O 1
ATOM 582 N N . GLN A 1 72 ? -7.613 -11.413 4.366 1.00 95.12 72 GLN A N 1
ATOM 583 C CA . GLN A 1 72 ? -7.201 -10.325 5.239 1.00 95.12 72 GLN A CA 1
ATOM 584 C C . GLN A 1 72 ? -6.043 -9.517 4.642 1.00 95.12 72 GLN A C 1
ATOM 586 O O . GLN A 1 72 ? -4.940 -10.023 4.404 1.00 95.12 72 GLN A O 1
ATOM 591 N N . ALA A 1 73 ? -6.285 -8.223 4.502 1.00 95.56 73 ALA A N 1
ATOM 592 C CA . ALA A 1 73 ? -5.315 -7.210 4.157 1.00 95.56 73 ALA A CA 1
ATOM 593 C C . ALA A 1 73 ? -4.776 -6.502 5.408 1.00 95.56 73 ALA A C 1
ATOM 595 O O . ALA A 1 73 ? -5.471 -6.327 6.413 1.00 95.56 73 ALA A O 1
ATOM 596 N N . ILE A 1 74 ? -3.520 -6.067 5.327 1.00 95.31 74 ILE A N 1
ATOM 597 C CA . ILE A 1 74 ? -2.877 -5.176 6.295 1.00 95.31 74 ILE A CA 1
ATOM 598 C C . ILE A 1 74 ? -2.720 -3.813 5.620 1.00 95.31 74 ILE A C 1
ATOM 600 O O . ILE A 1 74 ? -1.853 -3.632 4.764 1.00 95.31 74 ILE A O 1
ATOM 604 N N . GLY A 1 75 ? -3.587 -2.865 5.968 1.00 95.19 75 GLY A N 1
ATOM 605 C CA . GLY A 1 75 ? -3.594 -1.518 5.405 1.00 95.19 75 GLY A CA 1
ATOM 606 C C . GLY A 1 75 ? -2.863 -0.513 6.285 1.00 95.19 75 GLY A C 1
ATOM 607 O O . GLY A 1 75 ? -3.193 -0.345 7.454 1.00 95.19 75 GLY A O 1
ATOM 608 N N . PHE A 1 76 ? -1.911 0.201 5.702 1.00 95.69 76 PHE A N 1
ATOM 609 C CA . PHE A 1 76 ? -1.220 1.351 6.274 1.00 95.69 76 PHE A CA 1
ATOM 610 C C . PHE A 1 76 ? -1.920 2.604 5.765 1.00 95.69 76 PHE A C 1
ATOM 612 O O . PHE A 1 76 ? -1.691 3.024 4.629 1.00 95.69 76 PHE A O 1
ATOM 619 N N . ILE A 1 77 ? -2.812 3.169 6.574 1.00 95.44 77 ILE A N 1
ATOM 620 C CA . ILE A 1 77 ? -3.695 4.268 6.174 1.00 95.44 77 ILE A CA 1
ATOM 621 C C . ILE A 1 77 ? -3.368 5.509 6.999 1.00 95.44 77 ILE A C 1
ATOM 623 O O . ILE A 1 77 ? -3.353 5.446 8.227 1.00 95.44 77 ILE A O 1
ATOM 627 N N . ASP A 1 78 ? -3.123 6.634 6.329 1.00 94.19 78 ASP A N 1
ATOM 628 C CA . ASP A 1 78 ? -3.064 7.961 6.958 1.00 94.19 78 ASP A CA 1
ATOM 629 C C . ASP A 1 78 ? -4.479 8.560 6.931 1.00 94.19 78 ASP A C 1
ATOM 631 O O . ASP A 1 78 ? -4.940 8.931 5.849 1.00 94.19 78 ASP A O 1
ATOM 635 N N . PRO A 1 79 ? -5.189 8.673 8.069 1.00 91.94 79 PRO A N 1
ATOM 636 C CA . PRO A 1 79 ? -6.567 9.167 8.091 1.00 91.94 79 PRO A CA 1
ATOM 637 C C . PRO A 1 79 ? -6.713 10.600 7.564 1.00 91.94 79 PRO A C 1
ATOM 639 O O . PRO A 1 79 ? -7.785 10.963 7.092 1.00 91.94 79 PRO A O 1
ATOM 642 N N . SER A 1 80 ? -5.646 11.411 7.623 1.00 91.81 80 SER A N 1
ATOM 643 C CA . SER A 1 80 ? -5.677 12.808 7.171 1.00 91.81 80 SER A CA 1
ATOM 644 C C . SER A 1 80 ? -5.623 12.940 5.648 1.00 91.81 80 SER A C 1
ATOM 646 O O . SER A 1 80 ? -6.291 13.792 5.067 1.00 91.81 80 SER A O 1
ATOM 648 N N . SER A 1 81 ? -4.840 12.085 4.983 1.00 90.88 81 SER A N 1
ATOM 649 C CA . SER A 1 81 ? -4.666 12.109 3.526 1.00 90.88 81 SER A CA 1
ATOM 650 C C . SER A 1 81 ? -5.450 11.017 2.798 1.00 90.88 81 SER A C 1
ATOM 652 O O . SER A 1 81 ? -5.557 11.063 1.570 1.00 90.88 81 SER A O 1
ATOM 654 N N . GLN A 1 82 ? -5.974 10.042 3.547 1.00 93.56 82 GLN A N 1
ATOM 655 C CA . GLN A 1 82 ? -6.660 8.827 3.094 1.00 93.56 82 GLN A CA 1
ATOM 656 C C . GLN A 1 82 ? -5.840 7.955 2.142 1.00 93.56 82 GLN A C 1
ATOM 658 O O . GLN A 1 82 ? -6.364 7.050 1.492 1.00 93.56 82 GLN A O 1
ATOM 663 N N . LYS A 1 83 ? -4.532 8.199 2.053 1.00 95.69 83 LYS A N 1
ATOM 664 C CA . LYS A 1 83 ? -3.632 7.336 1.297 1.00 95.69 83 LYS A CA 1
ATOM 665 C C . LYS A 1 83 ? -3.463 6.025 2.041 1.00 95.69 83 LYS A C 1
ATOM 667 O O . LYS A 1 83 ? -3.305 6.006 3.263 1.00 95.69 83 LYS A O 1
ATOM 672 N N . MET A 1 84 ? -3.481 4.941 1.283 1.00 96.38 84 MET A N 1
ATOM 673 C CA . MET A 1 84 ? -3.327 3.594 1.794 1.00 96.38 84 MET A CA 1
ATOM 674 C C . MET A 1 84 ? -2.248 2.853 1.022 1.00 96.38 84 MET A C 1
ATOM 676 O O . MET A 1 84 ? -2.265 2.837 -0.208 1.00 96.38 84 MET A O 1
ATOM 680 N N . VAL A 1 85 ? -1.389 2.151 1.754 1.00 96.81 85 VAL A N 1
ATOM 681 C CA . VAL A 1 85 ? -0.581 1.042 1.235 1.00 96.81 85 VAL A CA 1
ATOM 682 C C . VAL A 1 85 ? -1.111 -0.246 1.850 1.00 96.81 85 VAL A C 1
ATOM 684 O O . VAL A 1 85 ? -1.358 -0.298 3.048 1.00 96.81 85 VAL A O 1
ATOM 687 N N . MET A 1 86 ? -1.325 -1.275 1.042 1.00 95.88 86 MET A N 1
ATOM 688 C CA . MET A 1 86 ? -1.957 -2.525 1.446 1.00 95.88 86 MET A CA 1
ATOM 689 C C . MET A 1 86 ? -1.025 -3.698 1.176 1.00 95.88 86 MET A C 1
ATOM 691 O O . MET A 1 86 ? -0.560 -3.893 0.048 1.00 95.88 86 MET A O 1
ATOM 695 N N . LEU A 1 87 ? -0.794 -4.493 2.215 1.00 96.31 87 LEU A N 1
ATOM 696 C CA . LEU A 1 87 ? -0.029 -5.729 2.154 1.00 96.31 87 LEU A CA 1
ATOM 697 C C . LEU A 1 87 ? -0.941 -6.932 2.393 1.00 96.31 87 LEU A C 1
ATOM 699 O O . LEU A 1 87 ? -1.965 -6.841 3.075 1.00 96.31 87 LEU A O 1
ATOM 703 N N . HIS A 1 88 ? -0.525 -8.080 1.881 1.00 95.12 88 HIS A N 1
ATOM 704 C CA . HIS A 1 88 ? -0.986 -9.369 2.375 1.00 95.12 88 HIS A CA 1
ATOM 705 C C . HIS A 1 88 ? -0.506 -9.587 3.823 1.00 95.12 88 HIS A C 1
ATOM 707 O O . HIS A 1 88 ? 0.454 -8.964 4.286 1.00 95.12 88 HIS A O 1
ATOM 713 N N . ALA A 1 89 ? -1.139 -10.512 4.549 1.00 91.94 89 ALA A N 1
ATOM 714 C CA . ALA A 1 89 ? -0.736 -10.864 5.917 1.00 91.94 89 ALA A CA 1
ATOM 715 C C . ALA A 1 89 ? 0.725 -11.362 6.024 1.00 91.94 89 ALA A C 1
ATOM 717 O O . ALA A 1 89 ? 1.376 -11.204 7.066 1.00 91.94 89 ALA A O 1
ATOM 718 N N . ASP A 1 90 ? 1.264 -11.922 4.938 1.00 92.12 90 ASP A N 1
ATOM 719 C CA . ASP A 1 90 ? 2.659 -12.359 4.816 1.00 92.12 90 ASP A CA 1
ATOM 720 C C . ASP A 1 90 ? 3.653 -11.211 4.551 1.00 92.12 90 ASP A C 1
ATOM 722 O O . ASP A 1 90 ? 4.855 -11.431 4.642 1.00 92.12 90 ASP A O 1
ATOM 726 N N . GLY A 1 91 ? 3.174 -9.983 4.328 1.00 93.62 91 GLY A N 1
ATOM 727 C CA . GLY A 1 91 ? 3.996 -8.800 4.070 1.00 93.62 91 GLY A CA 1
ATOM 728 C C . GLY A 1 91 ? 4.199 -8.468 2.592 1.00 93.62 91 GLY A C 1
ATOM 729 O O . GLY A 1 91 ? 4.718 -7.394 2.290 1.00 93.62 91 GLY A O 1
ATOM 730 N N . ARG A 1 92 ? 3.747 -9.315 1.658 1.00 96.06 92 ARG A N 1
ATOM 731 C CA . ARG A 1 92 ? 3.833 -9.009 0.224 1.00 96.06 92 ARG A CA 1
ATOM 732 C C . ARG A 1 92 ? 2.941 -7.839 -0.148 1.00 96.06 92 ARG A C 1
ATOM 734 O O . ARG A 1 92 ? 1.786 -7.755 0.276 1.00 96.06 92 ARG A O 1
ATOM 741 N N . PHE A 1 93 ? 3.463 -6.955 -0.988 1.00 96.56 93 PHE A N 1
ATOM 742 C CA . PHE A 1 93 ? 2.717 -5.827 -1.515 1.00 96.56 93 PHE A CA 1
ATOM 743 C C . PHE A 1 93 ? 1.520 -6.292 -2.342 1.00 96.56 93 PHE A C 1
ATOM 745 O O . PHE A 1 93 ? 1.658 -7.078 -3.281 1.00 96.56 93 PHE A O 1
ATOM 752 N N . TRP A 1 94 ? 0.344 -5.762 -2.007 1.00 95.94 94 TRP A N 1
ATOM 753 C CA . TRP A 1 94 ? -0.893 -6.058 -2.717 1.00 95.94 94 TRP A CA 1
ATOM 754 C C . TRP A 1 94 ? -1.311 -4.882 -3.599 1.00 95.94 94 TRP A C 1
ATOM 756 O O . TRP A 1 94 ? -1.538 -5.044 -4.801 1.00 95.94 94 TRP A O 1
ATOM 766 N N . SER A 1 95 ? -1.457 -3.688 -3.021 1.00 95.88 95 SER A N 1
ATOM 767 C CA . SER A 1 95 ? -1.941 -2.498 -3.732 1.00 95.88 95 SER A CA 1
ATOM 768 C C . SER A 1 95 ? -1.732 -1.232 -2.901 1.00 95.88 95 SER A C 1
ATOM 770 O O . SER A 1 95 ? -1.507 -1.308 -1.701 1.00 95.88 95 SER A O 1
ATOM 772 N N . ALA A 1 96 ? -1.852 -0.057 -3.511 1.00 96.00 96 ALA A N 1
ATOM 773 C CA . ALA A 1 96 ? -1.841 1.221 -2.805 1.00 96.00 96 ALA A CA 1
ATOM 774 C C . ALA A 1 96 ? -2.657 2.243 -3.594 1.00 96.00 96 ALA A C 1
ATOM 776 O O . ALA A 1 96 ? -2.567 2.223 -4.814 1.00 96.00 96 ALA A O 1
ATOM 777 N N . TRP A 1 97 ? -3.461 3.080 -2.938 1.00 95.88 97 TRP A N 1
ATOM 778 C CA . TRP A 1 97 ? -4.210 4.175 -3.575 1.00 95.88 97 TRP A CA 1
ATOM 779 C C . TRP A 1 97 ? -4.757 5.153 -2.528 1.00 95.88 97 TRP A C 1
ATOM 781 O O . TRP A 1 97 ? -4.667 4.899 -1.323 1.00 95.88 97 TRP A O 1
ATOM 791 N N . LYS A 1 98 ? -5.337 6.271 -2.975 1.00 95.44 98 LYS A N 1
ATOM 792 C CA . LYS A 1 98 ? -6.105 7.170 -2.100 1.00 95.44 98 LYS A CA 1
ATOM 793 C C . LYS A 1 98 ? -7.546 6.675 -1.944 1.00 95.44 98 LYS A C 1
ATOM 795 O O . LYS A 1 98 ? -8.307 6.664 -2.911 1.00 95.44 98 LYS A O 1
ATOM 800 N N . LEU A 1 99 ? -7.922 6.278 -0.731 1.00 94.31 99 LEU A N 1
ATOM 801 C CA . LEU A 1 99 ? -9.285 5.867 -0.397 1.00 94.31 99 LEU A CA 1
ATOM 802 C C . LEU A 1 99 ? -10.256 7.044 -0.545 1.00 94.31 99 LEU A C 1
ATOM 804 O O . LEU A 1 99 ? -9.888 8.201 -0.356 1.00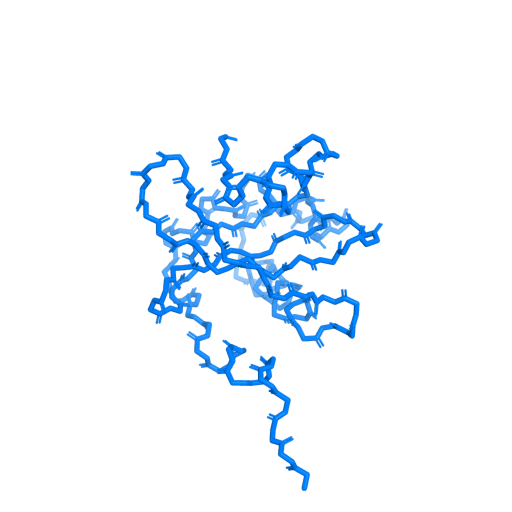 94.31 99 LEU A O 1
ATOM 808 N N . ARG A 1 100 ? -11.512 6.732 -0.868 1.00 94.25 100 ARG A N 1
ATOM 809 C CA . ARG A 1 100 ? -12.636 7.665 -0.696 1.00 94.25 100 ARG A CA 1
ATOM 810 C C . ARG A 1 100 ? -13.162 7.572 0.737 1.00 94.25 100 ARG A C 1
ATOM 812 O O . ARG A 1 100 ? -13.093 6.490 1.318 1.00 94.25 100 ARG A O 1
ATOM 819 N N . ASP A 1 101 ? -13.803 8.628 1.237 1.00 92.38 101 ASP A N 1
ATOM 820 C CA . ASP A 1 101 ? -14.395 8.670 2.588 1.00 92.38 101 ASP A CA 1
ATOM 821 C C . ASP A 1 101 ? -15.200 7.407 2.918 1.00 92.38 101 ASP A C 1
ATOM 823 O O . ASP A 1 101 ? -14.912 6.717 3.889 1.00 92.38 101 ASP A O 1
ATOM 827 N N . ARG A 1 102 ? -16.134 7.023 2.035 1.00 93.19 102 ARG A N 1
ATOM 828 C CA . ARG A 1 102 ? -16.960 5.819 2.227 1.00 93.19 102 ARG A CA 1
ATOM 829 C C . ARG A 1 102 ? -16.142 4.532 2.327 1.00 93.19 102 ARG A C 1
ATOM 831 O O . ARG A 1 102 ? -16.521 3.639 3.069 1.00 93.19 102 ARG A O 1
ATOM 838 N N . GLN A 1 103 ? -15.047 4.406 1.575 1.00 93.50 103 GLN A N 1
ATOM 839 C CA . GLN A 1 103 ? -14.189 3.220 1.658 1.00 93.50 103 GLN A CA 1
ATOM 840 C C . GLN A 1 103 ? -13.467 3.168 3.001 1.00 93.50 103 GLN A C 1
ATOM 842 O O . GLN A 1 103 ? -13.370 2.105 3.602 1.00 93.50 103 GLN A O 1
ATOM 847 N N . PHE A 1 104 ? -12.988 4.317 3.478 1.00 93.88 104 PHE A N 1
ATOM 848 C CA . PHE A 1 104 ? -12.314 4.404 4.765 1.00 93.88 104 PHE A CA 1
ATOM 849 C C . PHE A 1 104 ? -13.265 4.119 5.932 1.00 93.88 104 PHE A C 1
ATOM 851 O O . PHE A 1 104 ? -12.923 3.322 6.802 1.00 93.88 104 PHE A O 1
ATOM 858 N N . THR A 1 105 ? -14.477 4.681 5.909 1.00 93.25 105 THR A N 1
ATOM 859 C CA . THR A 1 105 ? -15.516 4.393 6.908 1.00 93.25 105 THR A CA 1
ATOM 860 C C . THR A 1 105 ? -15.830 2.902 6.974 1.00 93.25 105 THR A C 1
ATOM 862 O O . THR A 1 105 ? -15.808 2.334 8.055 1.00 93.25 105 THR A O 1
ATOM 865 N N . ARG A 1 106 ? -16.010 2.221 5.833 1.00 93.00 106 ARG A N 1
ATOM 866 C CA . ARG A 1 106 ? -16.271 0.769 5.829 1.00 93.00 106 ARG A CA 1
ATOM 867 C C . ARG A 1 106 ? -15.112 -0.057 6.385 1.00 93.00 106 ARG A C 1
ATOM 869 O O . ARG A 1 106 ? -15.343 -1.049 7.065 1.00 93.00 106 ARG A O 1
ATOM 876 N N . ILE A 1 107 ? -13.867 0.363 6.160 1.00 92.94 107 ILE A N 1
ATOM 877 C CA . ILE A 1 107 ? -12.711 -0.295 6.783 1.00 92.94 107 ILE A CA 1
ATOM 878 C C . ILE A 1 107 ? -12.764 -0.157 8.309 1.00 92.94 107 ILE A C 1
ATOM 880 O O . ILE A 1 107 ? -12.472 -1.125 9.005 1.00 92.94 107 ILE A O 1
ATOM 884 N N . ILE A 1 108 ? -13.105 1.027 8.823 1.00 92.12 108 ILE A N 1
ATOM 885 C CA . ILE A 1 108 ? -13.138 1.283 10.269 1.00 92.12 108 ILE A CA 1
ATOM 886 C C . ILE A 1 108 ? -14.332 0.593 10.933 1.00 92.12 108 ILE A C 1
ATOM 888 O O . ILE A 1 108 ? -14.154 -0.039 11.971 1.00 92.12 108 ILE A O 1
ATOM 892 N N . ASP A 1 109 ? -15.516 0.716 10.341 1.00 92.38 109 ASP A N 1
ATOM 893 C CA . ASP A 1 109 ? -16.774 0.323 10.976 1.00 92.38 109 ASP A CA 1
ATOM 894 C C . ASP A 1 109 ? -17.114 -1.148 10.715 1.00 92.38 109 ASP A C 1
ATOM 896 O O . ASP A 1 109 ? -17.595 -1.845 11.604 1.00 92.38 109 ASP A O 1
ATOM 900 N N . GLU A 1 110 ? -16.857 -1.633 9.496 1.00 92.88 110 GLU A N 1
ATOM 901 C CA . GLU A 1 110 ? -17.221 -2.992 9.074 1.00 92.88 110 GLU A CA 1
ATOM 902 C C . GLU A 1 110 ? -16.009 -3.934 9.047 1.00 92.88 110 GLU A C 1
ATOM 904 O O . GLU A 1 110 ? -16.175 -5.148 9.130 1.00 92.88 110 GLU A O 1
ATOM 909 N N . GLY A 1 111 ? -14.785 -3.411 8.912 1.00 91.56 111 GLY A N 1
ATOM 910 C CA . GLY A 1 111 ? -13.599 -4.238 8.675 1.00 91.56 111 GLY A CA 1
ATOM 911 C C . GLY A 1 111 ? -13.544 -4.819 7.257 1.00 91.56 111 GLY A C 1
ATOM 912 O O . GLY A 1 111 ? -12.907 -5.852 7.044 1.00 91.56 111 GLY A O 1
ATOM 913 N N . PHE A 1 112 ? -14.184 -4.162 6.282 1.00 91.69 112 PHE A N 1
ATOM 914 C CA . PHE A 1 112 ? -14.257 -4.615 4.887 1.00 91.69 112 PHE A CA 1
ATOM 915 C C . PHE A 1 112 ? -13.964 -3.499 3.880 1.00 91.69 112 PHE A C 1
ATOM 917 O O . PHE A 1 112 ? -14.319 -2.335 4.075 1.00 91.69 112 PHE A O 1
ATOM 924 N N . LEU A 1 113 ? -13.370 -3.876 2.745 1.00 91.81 113 LEU A N 1
ATOM 925 C CA . LEU A 1 113 ? -13.144 -2.996 1.599 1.00 91.81 113 LEU A CA 1
ATOM 926 C C . LEU A 1 113 ? -13.602 -3.660 0.291 1.00 91.81 113 LEU A C 1
ATOM 928 O O . LEU A 1 113 ? -13.039 -4.675 -0.122 1.00 91.81 113 LEU A O 1
ATOM 932 N N . PHE A 1 114 ? -14.595 -3.052 -0.373 1.00 79.94 114 PHE A N 1
ATOM 933 C CA . PHE A 1 114 ? -15.135 -3.470 -1.678 1.00 79.94 114 PHE A CA 1
ATOM 934 C C . PHE A 1 114 ? -14.557 -2.654 -2.843 1.00 79.94 114 PHE A C 1
ATOM 936 O O . PHE A 1 114 ? -14.191 -1.468 -2.672 1.00 79.94 114 PHE A O 1
#

Radius of gyration: 13.59 Å; chains: 1; bounding box: 31×27×41 Å

InterPro domains:
  IPR037178 Colicin D, C-terminal domain superfamily [G3DSA:3.10.450.200] (11-112)
  IPR038233 Colicin D/E5 nuclease domain superfamily [SSF102824] (24-107)

Organism: NCBI:txid83291

Secondary structure (DSSP, 8-state):
-PPPHHHHHHHH-B---HHHHHHHHHHHHHHH-SS--S--HHHHHHHHHHHHHHHHSTT-EEEEEEETTS-EEEEEE-TTT-EEEEEETTSBEEEEEE--HHHHHHHHHTSEE-

pLDDT: mean 90.24, std 11.14, range [39.56, 96.81]

Foldseek 3Di:
DPPDVLVVLLVQADAPPPVQLQVQCVVAVVQQDVDLPDDDDVSSVVSVVSQSCLSNDPQWDWFWADEPVPDIWTWGARPVQQWIFIADPSNYGDHIHRDDPVQVCCCVPVRYGD

Sequence (114 aa):
MAPCPRGGWERKADFSSQKVMSKKYHAHARDFLKSPGNLNGPNMKQFEQAMRDHMTKEGTKIYRFDYRNQGQAIGFIDPSSQKMVMLHADGRFWSAWKLRDRQFTRIIDEGFLF